Protein AF-A0A1B2Z9I2-F1 (afdb_monomer_lite)

Secondary structure (DSSP, 8-state):
----GGG----------HHHHHHHHHHHHHTT--HHHHHHHHHHHHTTTTTTTTSPPHHHHHHHHHHHHHHHHHHHHHHHHHHHHHHHHHHHHHHHHHHHHHHHHHHHHHHHHHHHHHHHHHHHHHHHHH---------------HHHHHHHHHHHHHHHTTS--

Foldseek 3Di:
DPDPPVPDDDDDDDDDDPVVVVVLCVVCVVVVHDSVVVVVVVCVVCVPCVPVVVPQDPVRVVVVVVVVVVVVVVVVVVVVVVVVVVVVVVVVVVVVVVVVVVVVVVVVVVVVVVVVVVVVVVVVVVDVVVDDDDDPDDDDDDDDDVVVVVVVVVVCCVVPVVPPD

Radius of gyration: 51.07 Å; chains: 1; bounding box: 86×50×127 Å

pLDDT: mean 81.42, std 18.25, range [39.16, 97.31]

Structure (mmCIF, N/CA/C/O backbone):
data_AF-A0A1B2Z9I2-F1
#
_entry.id   AF-A0A1B2Z9I2-F1
#
loop_
_atom_site.group_PDB
_atom_site.id
_atom_site.type_symbol
_atom_site.label_atom_id
_atom_site.label_alt_id
_atom_site.label_comp_id
_atom_site.label_asym_id
_atom_site.label_entity_id
_atom_site.label_seq_id
_atom_site.pdbx_PDB_ins_code
_atom_site.Cartn_x
_atom_site.Cartn_y
_atom_site.Cartn_z
_atom_site.occupancy
_atom_site.B_iso_or_equiv
_atom_site.auth_seq_id
_atom_site.auth_comp_id
_atom_site.auth_asym_id
_atom_site.auth_atom_id
_atom_site.pdbx_PDB_model_num
ATOM 1 N N . MET A 1 1 ? 24.934 34.326 -47.753 1.00 44.22 1 MET A N 1
ATOM 2 C CA . MET A 1 1 ? 24.486 32.975 -48.147 1.00 44.22 1 MET A CA 1
ATOM 3 C C . MET A 1 1 ? 24.452 32.136 -46.887 1.00 44.22 1 MET A C 1
ATOM 5 O O . MET A 1 1 ? 25.489 31.685 -46.422 1.00 44.22 1 MET A O 1
ATOM 9 N N . GLU A 1 2 ? 23.282 32.055 -46.268 1.00 50.44 2 GLU A N 1
ATOM 10 C CA . GLU A 1 2 ? 23.057 31.275 -45.055 1.00 50.44 2 GLU A CA 1
ATOM 11 C C . GLU A 1 2 ? 22.969 29.806 -45.482 1.00 50.44 2 GLU A C 1
ATOM 13 O O . GLU A 1 2 ? 22.048 29.399 -46.190 1.00 50.44 2 GLU A O 1
ATOM 18 N N . ASN A 1 3 ? 24.024 29.037 -45.210 1.00 54.31 3 ASN A N 1
ATOM 19 C CA . ASN A 1 3 ? 24.104 27.653 -45.651 1.00 54.31 3 ASN A CA 1
ATOM 20 C C . ASN A 1 3 ? 23.020 26.837 -44.947 1.00 54.31 3 ASN A C 1
ATOM 22 O O . ASN A 1 3 ? 23.016 26.721 -43.724 1.00 54.31 3 ASN A O 1
ATOM 26 N N . ASN A 1 4 ? 22.148 26.236 -45.752 1.00 57.12 4 ASN A N 1
ATOM 27 C CA . ASN A 1 4 ? 21.074 25.321 -45.383 1.00 57.12 4 ASN A CA 1
ATOM 28 C C . ASN A 1 4 ? 21.643 23.991 -44.824 1.00 57.12 4 ASN A C 1
ATOM 30 O O . ASN A 1 4 ? 21.457 22.919 -45.396 1.00 57.12 4 ASN A O 1
ATOM 34 N N . MET A 1 5 ? 22.436 24.059 -43.745 1.00 59.69 5 MET A N 1
ATOM 35 C CA . MET A 1 5 ? 23.092 22.908 -43.107 1.00 59.69 5 MET A CA 1
ATOM 36 C C . MET A 1 5 ? 22.093 21.973 -42.416 1.00 59.69 5 MET A C 1
ATOM 38 O O . MET A 1 5 ? 22.447 20.846 -42.088 1.00 59.69 5 MET A O 1
ATOM 42 N N . HIS A 1 6 ? 20.853 22.421 -42.218 1.00 62.34 6 HIS A N 1
ATOM 43 C CA . HIS A 1 6 ? 19.829 21.693 -41.472 1.00 62.34 6 HIS A CA 1
ATOM 44 C C . HIS A 1 6 ? 19.289 20.446 -42.198 1.00 62.34 6 HIS A C 1
ATOM 46 O O . HIS A 1 6 ? 18.699 19.588 -41.555 1.00 62.34 6 HIS A O 1
ATOM 52 N N . TYR A 1 7 ? 19.520 20.313 -43.513 1.00 60.72 7 TYR A N 1
ATOM 53 C CA . TYR A 1 7 ? 18.960 19.226 -44.336 1.00 60.72 7 TYR A CA 1
ATOM 54 C C . TYR A 1 7 ? 20.007 18.392 -45.091 1.00 60.72 7 TYR A C 1
ATOM 56 O O . TYR A 1 7 ? 19.668 17.690 -46.044 1.00 60.72 7 TYR A O 1
ATOM 64 N N . ARG A 1 8 ? 21.295 18.460 -44.724 1.00 78.69 8 ARG A N 1
ATOM 65 C CA . ARG A 1 8 ? 22.289 17.549 -45.314 1.00 78.69 8 ARG A CA 1
ATOM 66 C C . ARG A 1 8 ? 22.264 16.208 -44.590 1.00 78.69 8 ARG A C 1
ATOM 68 O O . ARG A 1 8 ? 22.502 16.149 -43.389 1.00 78.69 8 ARG A O 1
ATOM 75 N N . ASN A 1 9 ? 22.051 15.135 -45.346 1.00 80.62 9 ASN A N 1
ATOM 76 C CA . ASN A 1 9 ? 22.208 13.773 -44.845 1.00 80.62 9 ASN A CA 1
ATOM 77 C C . ASN A 1 9 ? 23.673 13.537 -44.449 1.00 80.62 9 ASN A C 1
ATOM 79 O O . ASN A 1 9 ? 24.583 13.818 -45.231 1.00 80.62 9 ASN A O 1
ATOM 83 N N . VAL A 1 10 ? 23.893 13.000 -43.249 1.00 84.62 10 VAL A N 1
ATOM 84 C CA . VAL A 1 10 ? 25.217 12.636 -42.727 1.00 84.62 10 VAL A CA 1
ATOM 85 C C . VAL A 1 10 ? 25.183 11.178 -42.286 1.00 84.62 10 VAL A C 1
ATOM 87 O O . VAL A 1 10 ? 24.250 10.745 -41.614 1.00 84.62 10 VAL A O 1
ATOM 90 N N . THR A 1 11 ? 26.208 10.412 -42.658 1.00 86.44 11 THR A N 1
ATOM 91 C CA . THR A 1 11 ? 26.326 9.005 -42.264 1.00 86.44 11 THR A CA 1
ATOM 92 C C . THR A 1 11 ? 26.892 8.891 -40.854 1.00 86.44 11 THR A C 1
ATOM 94 O O . THR A 1 11 ? 28.052 9.227 -40.617 1.00 86.44 11 THR A O 1
ATOM 97 N N . LEU A 1 12 ? 26.099 8.342 -39.934 1.00 87.12 12 LEU A N 1
ATOM 98 C CA . LEU A 1 12 ? 26.580 7.837 -38.650 1.00 87.12 12 LEU A CA 1
ATOM 99 C C . LEU A 1 12 ? 26.967 6.362 -38.814 1.00 87.12 12 LEU A C 1
ATOM 101 O O . LEU A 1 12 ? 26.181 5.569 -39.327 1.00 87.12 12 LEU A O 1
ATOM 105 N N . SER A 1 13 ? 28.174 5.982 -38.390 1.00 88.00 13 SER A N 1
ATOM 106 C CA . SER A 1 13 ? 28.640 4.592 -38.471 1.00 88.00 13 SER A CA 1
ATOM 107 C C . SER A 1 13 ? 29.204 4.114 -37.139 1.00 88.00 13 SER A C 1
ATOM 109 O O . SER A 1 13 ? 29.873 4.858 -36.425 1.00 88.00 13 SER A O 1
ATOM 111 N N . THR A 1 14 ? 28.930 2.854 -36.813 1.00 88.44 14 THR A N 1
ATOM 112 C CA . THR A 1 14 ? 29.438 2.171 -35.622 1.00 88.44 14 THR A CA 1
ATOM 113 C C . THR A 1 14 ? 30.004 0.814 -36.028 1.00 88.44 14 THR A C 1
ATOM 115 O O . THR A 1 14 ? 29.525 0.171 -36.965 1.00 88.44 14 THR A O 1
ATOM 118 N N . ARG A 1 15 ? 31.073 0.377 -35.353 1.00 93.94 15 ARG A N 1
ATOM 119 C CA . ARG A 1 15 ? 31.654 -0.952 -35.575 1.00 93.94 15 ARG A CA 1
ATOM 120 C C . ARG A 1 15 ? 30.983 -1.949 -34.645 1.00 93.94 15 ARG A C 1
ATOM 122 O O . ARG A 1 15 ? 30.919 -1.724 -33.442 1.00 93.94 15 ARG A O 1
ATOM 129 N N . VAL A 1 16 ? 30.517 -3.049 -35.217 1.00 93.81 16 VAL A N 1
ATOM 130 C CA . VAL A 1 16 ? 29.837 -4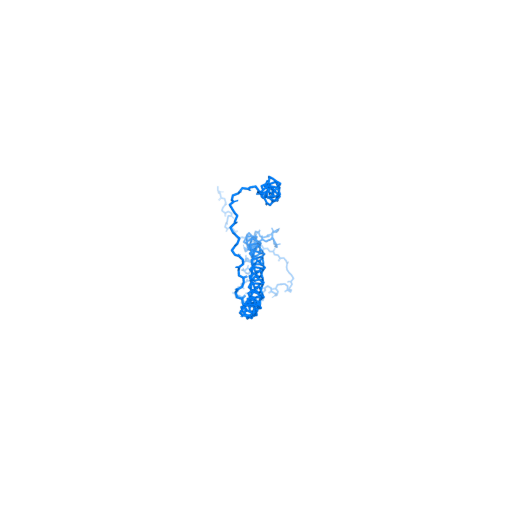.133 -34.505 1.00 93.81 16 VAL A CA 1
ATOM 131 C C . VAL A 1 16 ? 30.434 -5.461 -34.945 1.00 93.81 16 VAL A C 1
ATOM 133 O O . VAL A 1 16 ? 30.957 -5.575 -36.058 1.00 93.81 16 VAL A O 1
ATOM 136 N N . SER A 1 17 ? 30.376 -6.469 -34.082 1.00 96.12 17 SER A N 1
ATOM 137 C CA . SER A 1 17 ? 30.807 -7.817 -34.443 1.00 96.12 17 SER A CA 1
ATOM 138 C C . SER A 1 17 ? 29.857 -8.449 -35.469 1.00 96.12 17 SER A C 1
ATOM 140 O O . SER A 1 17 ? 28.706 -8.029 -35.631 1.00 96.12 17 SER A O 1
ATOM 142 N N . ALA A 1 18 ? 30.319 -9.496 -36.158 1.00 95.50 18 ALA A N 1
ATOM 143 C CA . ALA A 1 18 ? 29.476 -10.254 -37.083 1.00 95.50 18 ALA A CA 1
ATOM 144 C C . ALA A 1 18 ? 28.240 -10.848 -36.379 1.00 95.50 18 ALA A C 1
ATOM 146 O O . ALA A 1 18 ? 27.146 -10.838 -36.944 1.00 95.50 18 ALA A O 1
ATOM 147 N N . THR A 1 19 ? 28.399 -11.290 -35.128 1.00 96.50 19 THR A N 1
ATOM 148 C CA . THR A 1 19 ? 27.314 -11.820 -34.292 1.00 96.50 19 THR A CA 1
ATOM 149 C C . THR A 1 19 ? 26.265 -10.754 -33.990 1.00 96.50 19 THR A C 1
ATOM 151 O O . THR A 1 19 ? 25.086 -10.967 -34.263 1.00 96.50 19 THR A O 1
ATOM 154 N N . GLN A 1 20 ? 26.692 -9.573 -33.531 1.00 95.56 20 GLN A N 1
ATOM 155 C CA . GLN A 1 20 ? 25.790 -8.446 -33.263 1.00 95.56 20 GLN A CA 1
ATOM 156 C C . GLN A 1 20 ? 25.038 -8.022 -34.525 1.00 95.56 20 GLN A C 1
ATOM 158 O O . GLN A 1 20 ? 23.825 -7.836 -34.504 1.00 95.56 20 GLN A O 1
ATOM 163 N N . LYS A 1 21 ? 25.736 -7.936 -35.665 1.00 95.06 21 LYS A N 1
ATOM 164 C CA . LYS A 1 21 ? 25.096 -7.619 -36.946 1.00 95.06 21 LYS A CA 1
ATOM 165 C C . LYS A 1 21 ? 24.016 -8.642 -37.305 1.00 95.06 21 LYS A C 1
ATOM 167 O O . LYS A 1 21 ? 22.941 -8.249 -37.749 1.00 95.06 21 LYS A O 1
ATOM 172 N N . ALA A 1 22 ? 24.277 -9.934 -37.111 1.00 95.94 22 ALA A N 1
ATOM 173 C CA . ALA A 1 22 ? 23.295 -10.981 -37.380 1.00 95.94 22 ALA A CA 1
ATOM 174 C C . ALA A 1 22 ? 22.060 -10.867 -36.470 1.00 95.94 22 ALA A C 1
ATOM 176 O O . ALA A 1 22 ? 20.938 -11.074 -36.932 1.00 95.94 22 ALA A O 1
ATOM 177 N N . GLU A 1 23 ? 22.239 -10.507 -35.199 1.00 96.44 23 GLU A N 1
ATOM 178 C CA . GLU A 1 23 ? 21.133 -10.248 -34.270 1.00 96.44 23 GLU A CA 1
ATOM 179 C C . GLU A 1 23 ? 20.302 -9.036 -34.690 1.00 96.44 23 GLU A C 1
ATOM 181 O O . GLU A 1 23 ? 19.077 -9.134 -34.759 1.00 96.44 23 GLU A O 1
ATOM 186 N N . TYR A 1 24 ? 20.945 -7.923 -35.049 1.00 95.69 24 TYR A N 1
ATOM 187 C CA . TYR A 1 24 ? 20.247 -6.714 -35.494 1.00 95.69 24 TYR A CA 1
ATOM 188 C C . TYR A 1 24 ? 19.450 -6.961 -36.774 1.00 95.69 24 TYR A C 1
ATOM 190 O O . TYR A 1 24 ? 18.305 -6.531 -36.876 1.00 95.69 24 TYR A O 1
ATOM 198 N N . VAL A 1 25 ? 20.009 -7.720 -37.725 1.00 96.12 25 VAL A N 1
ATOM 199 C CA . VAL A 1 25 ? 19.295 -8.143 -38.941 1.00 96.12 25 VAL A CA 1
ATOM 200 C C . VAL A 1 25 ? 18.072 -8.993 -38.592 1.00 96.12 25 VAL A C 1
ATOM 202 O O . VAL A 1 25 ? 17.004 -8.775 -39.158 1.00 96.12 25 VAL A O 1
ATOM 205 N N . LYS A 1 26 ? 18.189 -9.928 -37.641 1.00 96.69 26 LYS A N 1
ATOM 206 C CA . LYS A 1 26 ? 17.046 -10.733 -37.181 1.00 96.69 26 LYS A CA 1
ATOM 207 C C . LYS A 1 26 ? 15.971 -9.868 -36.520 1.00 96.69 26 LYS A C 1
ATOM 209 O O . LYS A 1 26 ? 14.794 -10.072 -36.794 1.00 96.69 26 LYS A O 1
ATOM 214 N N . LEU A 1 27 ? 16.352 -8.928 -35.655 1.00 95.81 27 LEU A N 1
ATOM 215 C CA . LEU A 1 27 ? 15.416 -8.031 -34.969 1.00 95.81 27 LEU A CA 1
ATOM 216 C C . LEU A 1 27 ? 14.691 -7.110 -35.952 1.00 95.81 27 LEU A C 1
ATOM 218 O O . LEU A 1 27 ? 13.467 -7.036 -35.918 1.00 95.81 27 LEU A O 1
ATOM 222 N N . ALA A 1 28 ? 15.425 -6.476 -36.864 1.00 95.81 28 ALA A N 1
ATOM 223 C CA . ALA A 1 28 ? 14.849 -5.629 -37.902 1.00 95.81 28 ALA A CA 1
ATOM 224 C C . ALA A 1 28 ? 13.929 -6.439 -38.839 1.00 95.81 28 ALA A C 1
ATOM 226 O O . ALA A 1 28 ? 12.798 -6.035 -39.113 1.00 95.81 28 ALA A O 1
ATOM 227 N N . GLY A 1 29 ? 14.356 -7.648 -39.224 1.00 96.19 29 GLY A N 1
ATOM 228 C CA . GLY A 1 29 ? 13.574 -8.565 -40.055 1.00 96.19 29 GLY A CA 1
ATOM 229 C C . GLY A 1 29 ? 12.244 -8.999 -39.428 1.00 96.19 29 GLY A C 1
ATOM 230 O O . GLY A 1 29 ? 11.260 -9.125 -40.151 1.00 96.19 29 GLY A O 1
ATOM 231 N N . LYS A 1 30 ? 12.161 -9.148 -38.095 1.00 96.38 30 LYS A N 1
ATOM 232 C CA . LYS A 1 30 ? 10.887 -9.439 -37.396 1.00 96.38 30 LYS A CA 1
ATOM 233 C C . LYS A 1 30 ? 9.825 -8.363 -37.621 1.00 96.38 30 LYS A C 1
ATOM 235 O O . LYS A 1 30 ? 8.640 -8.677 -37.618 1.00 96.38 30 LYS A O 1
ATOM 240 N N . HIS A 1 31 ? 10.251 -7.115 -37.794 1.00 94.38 31 HIS A N 1
ATOM 241 C CA . HIS A 1 31 ? 9.371 -5.966 -37.997 1.00 94.38 31 HIS A CA 1
ATOM 242 C C . HIS A 1 31 ? 9.327 -5.506 -39.460 1.00 94.38 31 HIS A C 1
ATOM 244 O O . HIS A 1 31 ? 8.723 -4.478 -39.746 1.00 94.38 31 HIS A O 1
ATOM 250 N N . ASN A 1 32 ? 9.934 -6.267 -40.381 1.00 95.88 32 ASN A N 1
ATOM 251 C CA . ASN A 1 32 ? 10.020 -5.947 -41.807 1.00 95.88 32 ASN A CA 1
ATOM 252 C C . ASN A 1 32 ? 10.614 -4.550 -42.091 1.00 95.88 32 ASN A C 1
ATOM 254 O O . ASN A 1 32 ? 10.165 -3.847 -42.993 1.00 95.88 32 ASN A O 1
ATOM 258 N N . ILE A 1 33 ? 11.619 -4.152 -41.307 1.00 95.62 33 ILE A N 1
ATOM 259 C CA . ILE A 1 33 ? 12.352 -2.888 -41.460 1.00 95.62 33 ILE A CA 1
ATOM 260 C C . ILE A 1 33 ? 13.835 -3.151 -41.722 1.00 95.62 33 ILE A C 1
ATOM 262 O O . ILE A 1 33 ? 14.357 -4.233 -41.438 1.00 95.62 33 ILE A O 1
ATOM 266 N N . SER A 1 34 ? 14.539 -2.154 -42.252 1.00 95.69 34 SER A N 1
ATOM 267 C CA . SER A 1 34 ? 15.993 -2.212 -42.397 1.00 95.69 34 SER A CA 1
ATOM 268 C C . SER A 1 34 ? 16.707 -2.063 -41.048 1.00 95.69 34 SER A C 1
ATOM 270 O O . SER A 1 34 ? 16.191 -1.481 -40.093 1.00 95.69 34 SER A O 1
ATOM 272 N N . VAL A 1 35 ? 17.954 -2.541 -40.973 1.00 93.12 35 VAL A N 1
ATOM 273 C CA . VAL A 1 35 ? 18.801 -2.363 -39.779 1.00 93.12 35 VAL A CA 1
ATOM 274 C C . VAL A 1 35 ? 19.039 -0.880 -39.475 1.00 93.12 35 VAL A C 1
ATOM 276 O O . VAL A 1 35 ? 19.105 -0.500 -38.310 1.00 93.12 35 VAL A O 1
ATOM 279 N N . SER A 1 36 ? 19.141 -0.035 -40.505 1.00 91.69 36 SER A N 1
ATOM 280 C CA . SER A 1 36 ? 19.284 1.417 -40.356 1.00 91.69 36 SER A CA 1
ATOM 281 C C . SER A 1 36 ? 18.037 2.076 -39.774 1.00 91.69 36 SER A C 1
ATOM 283 O O . SER A 1 36 ? 18.168 2.915 -38.890 1.00 91.69 36 SER A O 1
ATOM 285 N N . GLU A 1 37 ? 16.839 1.687 -40.218 1.00 92.94 37 GLU A N 1
ATOM 286 C CA . GLU A 1 37 ? 15.578 2.207 -39.663 1.00 92.94 37 GLU A CA 1
ATOM 287 C C . GLU A 1 37 ? 15.377 1.746 -38.221 1.00 92.94 37 GLU A C 1
ATOM 289 O O . GLU A 1 37 ? 15.003 2.538 -37.355 1.00 92.94 37 GLU A O 1
ATOM 294 N N . TRP A 1 38 ? 15.695 0.481 -37.941 1.00 95.06 38 TRP A N 1
ATOM 295 C CA . TRP A 1 38 ? 15.678 -0.060 -36.587 1.00 95.06 38 TRP A CA 1
ATOM 296 C C . TRP A 1 38 ? 16.629 0.712 -35.659 1.00 95.06 38 TRP A C 1
ATOM 298 O O . TRP A 1 38 ? 16.217 1.171 -34.594 1.00 95.06 38 TRP A O 1
ATOM 308 N N . ALA A 1 39 ? 17.879 0.925 -36.083 1.00 93.62 39 ALA A N 1
ATOM 309 C CA . ALA A 1 39 ? 18.867 1.667 -35.304 1.00 93.62 39 ALA A CA 1
ATOM 310 C C . ALA A 1 39 ? 18.470 3.138 -35.105 1.00 93.62 39 ALA A C 1
ATOM 312 O O . ALA A 1 39 ? 18.603 3.662 -34.001 1.00 93.62 39 ALA A O 1
ATOM 313 N N . LEU A 1 40 ? 17.946 3.796 -36.144 1.00 91.94 40 LEU A N 1
ATOM 314 C CA . LEU A 1 40 ? 17.468 5.175 -36.052 1.00 91.94 40 LEU A CA 1
ATOM 315 C C . LEU A 1 40 ? 16.312 5.300 -35.057 1.00 91.94 40 LEU A C 1
ATOM 317 O O . LEU A 1 40 ? 16.296 6.233 -34.263 1.00 91.94 40 LEU A O 1
ATOM 321 N N . THR A 1 41 ? 15.385 4.339 -35.058 1.00 92.62 41 THR A N 1
ATOM 322 C CA . THR A 1 41 ? 14.262 4.310 -34.113 1.00 92.62 41 THR A CA 1
ATOM 323 C C . THR A 1 41 ? 14.768 4.265 -32.675 1.00 92.62 41 THR A C 1
ATOM 325 O O . THR A 1 41 ? 14.315 5.053 -31.850 1.00 92.62 41 THR A O 1
ATOM 328 N N . LEU A 1 42 ? 15.743 3.401 -32.376 1.00 91.88 42 LEU A N 1
ATOM 329 C CA . LEU A 1 42 ? 16.341 3.320 -31.041 1.00 91.88 42 LEU A CA 1
ATOM 330 C C . LEU A 1 42 ? 17.030 4.625 -30.635 1.00 91.88 42 LEU A C 1
ATOM 332 O O . LEU A 1 42 ? 16.814 5.107 -29.526 1.00 91.88 42 LEU A O 1
ATOM 336 N N . ILE A 1 43 ? 17.832 5.206 -31.531 1.00 90.88 43 ILE A N 1
ATOM 337 C CA . ILE A 1 43 ? 18.526 6.472 -31.268 1.00 90.88 43 ILE A CA 1
ATOM 338 C C . ILE A 1 43 ? 17.509 7.585 -31.008 1.00 90.88 43 ILE A C 1
ATOM 340 O O . ILE A 1 43 ? 17.654 8.316 -30.039 1.00 90.88 43 ILE A O 1
ATOM 344 N N . GLU A 1 44 ? 16.464 7.694 -31.825 1.00 90.06 44 GLU A N 1
ATOM 345 C CA . GLU A 1 44 ? 15.471 8.762 -31.702 1.00 90.06 44 GLU A CA 1
ATOM 346 C C . GLU A 1 44 ? 14.641 8.647 -30.416 1.00 90.06 44 GLU A C 1
ATOM 348 O O . GLU A 1 44 ? 14.361 9.664 -29.781 1.00 90.06 44 GLU A O 1
ATOM 353 N N . HIS A 1 45 ? 14.300 7.424 -29.995 1.00 88.81 45 HIS A N 1
ATOM 354 C CA . HIS A 1 45 ? 13.560 7.191 -28.750 1.00 88.81 45 HIS A CA 1
ATOM 355 C C . HIS A 1 45 ? 14.412 7.443 -27.504 1.00 88.81 45 HIS A C 1
ATOM 357 O O . HIS A 1 45 ? 13.886 7.944 -26.516 1.00 88.81 45 HIS A O 1
ATOM 363 N N . HIS A 1 46 ? 15.712 7.139 -27.557 1.00 87.81 46 HIS A N 1
ATOM 364 C CA . HIS A 1 46 ? 16.602 7.183 -26.393 1.00 87.81 46 HIS A CA 1
ATOM 365 C C . HIS A 1 46 ? 17.635 8.320 -26.427 1.00 87.81 46 HIS A C 1
ATOM 367 O O . HIS A 1 46 ? 18.550 8.352 -25.603 1.00 87.81 46 HIS A O 1
ATOM 373 N N . LYS A 1 47 ? 17.517 9.282 -27.353 1.00 87.25 47 LYS A N 1
ATOM 374 C CA . LYS A 1 47 ? 18.509 10.362 -27.545 1.00 87.25 47 LYS A CA 1
ATOM 375 C C . LYS A 1 47 ? 18.761 11.221 -26.307 1.00 87.25 47 LYS A C 1
ATOM 377 O O . LYS A 1 47 ? 19.855 11.754 -26.158 1.00 87.25 47 LYS A O 1
ATOM 382 N N . ASN A 1 48 ? 17.763 11.350 -25.436 1.00 85.75 48 ASN A N 1
ATOM 383 C CA . ASN A 1 48 ? 17.842 12.158 -24.218 1.00 85.75 48 ASN A CA 1
ATOM 384 C C . ASN A 1 48 ? 18.072 11.315 -22.958 1.00 85.75 48 ASN A C 1
ATOM 386 O O . ASN A 1 48 ? 18.250 11.873 -21.880 1.00 85.75 48 ASN A O 1
ATOM 390 N N . ASP A 1 49 ? 18.072 9.989 -23.087 1.00 81.62 49 ASP A N 1
ATOM 391 C CA . ASP A 1 49 ? 18.101 9.091 -21.934 1.00 81.62 49 ASP A CA 1
ATOM 392 C C . ASP A 1 49 ? 19.538 8.863 -21.445 1.00 81.62 49 ASP A C 1
ATOM 394 O O . ASP A 1 49 ? 19.765 8.407 -20.327 1.00 81.62 49 ASP A O 1
ATOM 398 N N . TYR A 1 50 ? 20.550 9.203 -22.251 1.00 78.94 50 TYR A N 1
ATOM 399 C CA . TYR A 1 50 ? 21.949 9.008 -21.879 1.00 78.94 50 TYR A CA 1
ATOM 400 C C . TYR A 1 50 ? 22.288 9.708 -20.549 1.00 78.94 50 TYR A C 1
ATOM 402 O O . TYR A 1 50 ? 22.135 10.919 -20.411 1.00 78.94 50 TYR A O 1
ATOM 410 N N . GLY A 1 51 ? 22.758 8.935 -19.565 1.00 77.44 51 GLY A N 1
ATOM 411 C CA . GLY A 1 51 ? 23.058 9.414 -18.208 1.00 77.44 51 GLY A CA 1
ATOM 412 C C . GLY A 1 51 ? 21.879 9.394 -17.227 1.00 77.44 51 GLY A C 1
ATOM 413 O O . GLY A 1 51 ? 22.117 9.544 -16.036 1.00 77.44 51 GLY A O 1
ATOM 414 N N . THR A 1 52 ? 20.654 9.157 -17.705 1.00 78.81 52 THR A N 1
ATOM 415 C CA . THR A 1 52 ? 19.433 8.986 -16.887 1.00 78.81 52 THR A CA 1
ATOM 416 C C . THR A 1 52 ? 18.776 7.614 -17.092 1.00 78.81 52 THR A C 1
ATOM 418 O O . THR A 1 52 ? 17.711 7.331 -16.547 1.00 78.81 52 THR A O 1
ATOM 421 N N . ILE A 1 53 ? 19.408 6.723 -17.869 1.00 74.12 53 ILE A N 1
ATOM 422 C CA . ILE A 1 53 ? 18.975 5.329 -18.029 1.00 74.12 53 ILE A CA 1
ATOM 423 C C . ILE A 1 53 ? 18.964 4.657 -16.652 1.00 74.12 53 ILE A C 1
ATOM 425 O O . ILE A 1 53 ? 20.016 4.410 -16.063 1.00 74.12 53 ILE A O 1
ATOM 429 N N . GLY A 1 54 ? 17.764 4.334 -16.170 1.00 70.75 54 GLY A N 1
ATOM 430 C CA . GLY A 1 54 ? 17.534 3.728 -14.858 1.00 70.75 54 GLY A CA 1
ATOM 431 C C . GLY A 1 54 ? 17.033 4.704 -13.793 1.00 70.75 54 GLY A C 1
ATOM 432 O O . GLY A 1 54 ? 16.591 4.246 -12.738 1.00 70.75 54 GLY A O 1
ATOM 433 N N . ASP A 1 55 ? 17.034 6.011 -14.067 1.00 80.12 55 ASP A N 1
ATOM 434 C CA . ASP A 1 55 ? 16.384 6.977 -13.190 1.00 80.12 55 ASP A CA 1
ATOM 435 C C . ASP A 1 55 ? 14.863 6.820 -13.285 1.00 80.12 55 ASP A C 1
ATOM 437 O O . ASP A 1 55 ? 14.314 6.663 -14.383 1.00 80.12 55 ASP A O 1
ATOM 441 N N . PRO A 1 56 ? 14.150 6.875 -12.148 1.00 75.62 56 PRO A N 1
ATOM 442 C CA . PRO A 1 56 ? 12.706 6.770 -12.155 1.00 75.62 56 PRO A CA 1
ATOM 443 C C . PRO A 1 56 ? 12.123 7.951 -12.927 1.00 75.62 56 PRO A C 1
ATOM 445 O O . PRO A 1 56 ? 12.384 9.123 -12.634 1.00 75.62 56 PRO A O 1
ATOM 448 N N . THR A 1 57 ? 11.289 7.638 -13.910 1.00 81.19 57 THR A N 1
ATOM 449 C CA . THR A 1 57 ? 10.599 8.650 -14.700 1.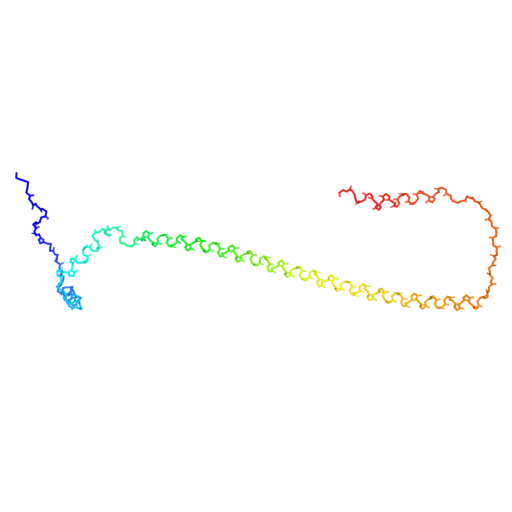00 81.19 57 THR A CA 1
ATOM 450 C C . THR A 1 57 ? 9.745 9.536 -13.783 1.00 81.19 57 THR A C 1
AT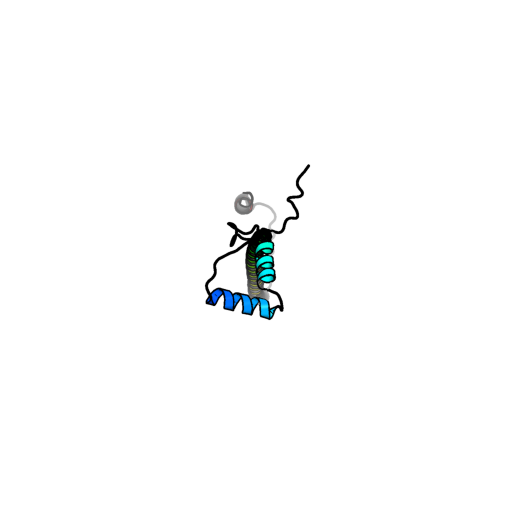OM 452 O O . THR A 1 57 ? 9.240 9.080 -12.750 1.00 81.19 57 THR A O 1
ATOM 455 N N . PRO A 1 58 ? 9.472 10.801 -14.150 1.00 81.62 58 PRO A N 1
ATOM 456 C CA . PRO A 1 58 ? 8.619 11.676 -13.341 1.00 81.62 58 PRO A CA 1
ATOM 457 C C . PRO A 1 58 ? 7.242 11.072 -13.014 1.00 81.62 58 PRO A C 1
ATOM 459 O O . PRO A 1 58 ? 6.663 11.356 -11.964 1.00 81.62 58 PRO A O 1
ATOM 462 N N . LYS A 1 59 ? 6.720 10.212 -13.902 1.00 85.38 59 LYS A N 1
ATOM 463 C CA . LYS A 1 59 ? 5.477 9.461 -13.685 1.00 85.38 59 LYS A CA 1
ATOM 464 C C . LYS A 1 59 ? 5.634 8.404 -12.593 1.00 85.38 59 LYS A C 1
ATOM 466 O O . LYS A 1 59 ? 4.780 8.345 -11.715 1.00 85.38 59 LYS A O 1
ATOM 471 N N . GLU A 1 60 ? 6.710 7.622 -12.616 1.00 83.50 60 GLU A N 1
ATOM 472 C CA . GLU A 1 60 ? 7.002 6.604 -11.596 1.00 83.50 60 GLU A CA 1
ATOM 473 C C . GLU A 1 60 ? 7.227 7.235 -10.222 1.00 83.50 60 GLU A C 1
ATOM 475 O O . GLU A 1 60 ? 6.655 6.775 -9.236 1.00 83.50 60 GLU A O 1
ATOM 480 N N . VAL A 1 61 ? 7.958 8.353 -10.155 1.00 87.94 61 VAL A N 1
ATOM 481 C CA . VAL A 1 61 ? 8.141 9.106 -8.902 1.00 87.94 61 VAL A CA 1
ATOM 482 C C . VAL A 1 61 ? 6.799 9.592 -8.352 1.00 87.94 61 VAL A C 1
ATOM 484 O O . VAL A 1 61 ? 6.543 9.493 -7.150 1.00 87.94 61 VAL A O 1
ATOM 487 N N . LYS A 1 62 ? 5.919 10.114 -9.216 1.00 91.12 62 LYS A N 1
ATOM 488 C CA . LYS A 1 62 ? 4.583 10.565 -8.806 1.00 91.12 62 LYS A CA 1
ATOM 489 C C . LYS A 1 62 ? 3.734 9.401 -8.288 1.00 91.12 62 LYS A C 1
ATOM 491 O O . LYS A 1 62 ? 3.128 9.541 -7.228 1.00 91.12 62 LYS A O 1
ATOM 496 N N . LEU A 1 63 ? 3.737 8.269 -8.992 1.00 92.56 63 LEU A N 1
ATOM 497 C CA . LEU A 1 63 ? 3.014 7.062 -8.585 1.00 92.56 63 LEU A CA 1
ATOM 498 C C . LEU A 1 63 ? 3.518 6.525 -7.240 1.00 92.56 63 LEU A C 1
ATOM 500 O O . LEU A 1 63 ? 2.715 6.197 -6.372 1.00 92.56 63 LEU A O 1
ATOM 504 N N . SER A 1 64 ? 4.838 6.486 -7.042 1.00 89.12 64 SER A N 1
ATOM 505 C CA . SER A 1 64 ? 5.450 6.041 -5.786 1.00 89.12 64 SER A CA 1
ATOM 506 C C . SER A 1 64 ? 5.009 6.911 -4.610 1.00 89.12 64 SER A C 1
ATOM 508 O O . SER A 1 64 ? 4.626 6.391 -3.567 1.00 89.12 64 SER A O 1
ATOM 510 N N . ARG A 1 65 ? 4.988 8.240 -4.785 1.00 92.94 65 ARG A N 1
ATOM 511 C CA . ARG A 1 65 ? 4.510 9.162 -3.741 1.00 92.94 65 ARG A CA 1
ATOM 512 C C . ARG A 1 65 ? 3.033 8.952 -3.421 1.00 92.94 65 ARG A C 1
ATOM 514 O O . ARG A 1 65 ? 2.644 9.026 -2.259 1.00 92.94 65 ARG A O 1
ATOM 521 N N . GLU A 1 66 ? 2.206 8.717 -4.436 1.00 94.81 66 GLU A N 1
ATOM 522 C CA . GLU A 1 66 ? 0.780 8.454 -4.244 1.00 94.81 66 GLU A CA 1
ATOM 523 C C . GLU A 1 66 ? 0.543 7.134 -3.497 1.00 94.81 66 GLU A C 1
ATOM 525 O O . GLU A 1 66 ? -0.252 7.100 -2.555 1.00 94.81 66 GLU A O 1
ATOM 530 N N . LEU A 1 67 ? 1.294 6.083 -3.840 1.00 94.94 67 LEU A N 1
ATOM 531 C CA . LEU A 1 67 ? 1.284 4.814 -3.111 1.00 94.94 67 LEU A CA 1
ATOM 532 C C . LEU A 1 67 ? 1.687 4.992 -1.646 1.00 94.94 67 LEU A C 1
ATOM 534 O O . LEU A 1 67 ? 1.000 4.483 -0.761 1.00 94.94 67 LEU A O 1
ATOM 538 N N . ASP A 1 68 ? 2.744 5.754 -1.368 1.00 95.00 68 ASP A N 1
ATOM 539 C CA . ASP A 1 68 ? 3.187 6.017 0.004 1.00 95.00 68 ASP A CA 1
ATOM 540 C C . ASP A 1 68 ? 2.122 6.750 0.826 1.00 95.00 68 ASP A C 1
ATOM 542 O O . ASP A 1 68 ? 1.882 6.419 1.991 1.00 95.00 68 ASP A O 1
ATOM 546 N N . LEU A 1 69 ? 1.452 7.738 0.226 1.00 96.25 69 LEU A N 1
ATOM 547 C CA . LEU A 1 69 ? 0.360 8.465 0.875 1.00 96.25 69 LEU A CA 1
ATOM 548 C C . LEU A 1 69 ? -0.830 7.546 1.162 1.00 96.25 69 LEU A C 1
ATOM 550 O O . LEU A 1 69 ? -1.344 7.542 2.283 1.00 96.25 69 LEU A O 1
ATOM 554 N N . LYS A 1 70 ? -1.232 6.728 0.185 1.00 96.06 70 LYS A N 1
ATOM 555 C CA . LYS A 1 70 ? -2.337 5.774 0.342 1.00 96.06 70 LYS A CA 1
ATOM 556 C C . LYS A 1 70 ? -2.029 4.692 1.373 1.00 96.06 70 LYS A C 1
ATOM 558 O O . LYS A 1 70 ? -2.901 4.337 2.163 1.00 96.06 70 LYS A O 1
ATOM 563 N N . ASN A 1 71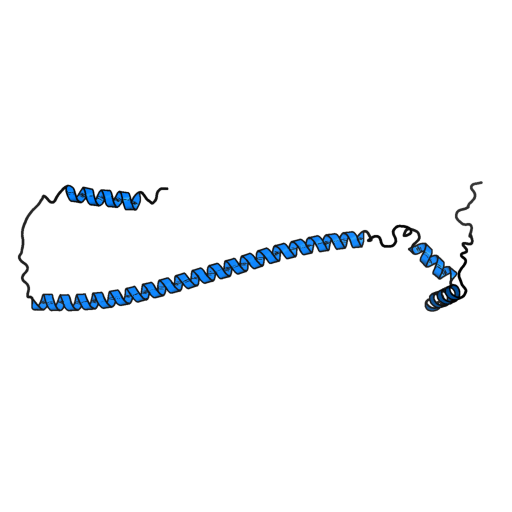 ? -0.789 4.217 1.441 1.00 96.56 71 ASN A N 1
ATOM 564 C CA . ASN A 1 71 ? -0.362 3.256 2.457 1.00 96.56 71 ASN A CA 1
ATOM 565 C C . ASN A 1 71 ? -0.422 3.845 3.872 1.00 96.56 71 ASN A C 1
ATOM 567 O O . ASN A 1 71 ? -0.922 3.186 4.786 1.00 96.56 71 ASN A O 1
ATOM 571 N N . LYS A 1 72 ? 0.008 5.100 4.054 1.00 96.19 72 LYS A N 1
ATOM 572 C CA . LYS A 1 72 ? -0.118 5.807 5.342 1.00 96.19 72 LYS A CA 1
ATOM 573 C C . LYS A 1 72 ? -1.579 5.987 5.758 1.00 96.19 72 LYS A C 1
ATOM 575 O O . LYS A 1 72 ? -1.917 5.773 6.921 1.00 96.19 72 LYS A O 1
ATOM 580 N N . GLU A 1 73 ? -2.446 6.354 4.815 1.00 96.56 73 GLU A N 1
ATOM 581 C CA . GLU A 1 73 ? -3.887 6.488 5.050 1.00 96.56 73 GLU A CA 1
ATOM 582 C C . GLU A 1 73 ? -4.509 5.150 5.479 1.00 96.56 73 GLU A C 1
ATOM 584 O O . GLU A 1 73 ? -5.178 5.081 6.511 1.00 96.56 73 GLU A O 1
ATOM 589 N N . ASN A 1 74 ? -4.197 4.065 4.766 1.00 95.38 74 ASN A N 1
ATOM 590 C CA . ASN A 1 74 ? -4.648 2.716 5.112 1.00 95.38 74 ASN A CA 1
ATOM 591 C C . ASN A 1 74 ? -4.174 2.272 6.500 1.00 95.38 74 ASN A C 1
ATOM 593 O O . ASN A 1 74 ? -4.952 1.701 7.264 1.00 95.38 74 ASN A O 1
ATOM 597 N N . GLN A 1 75 ? -2.919 2.550 6.859 1.00 94.75 75 GLN A N 1
ATOM 598 C CA . GLN A 1 75 ? -2.393 2.215 8.181 1.00 94.75 75 GLN A CA 1
ATOM 599 C C . GLN A 1 75 ? -3.148 2.958 9.291 1.00 94.75 75 GLN A C 1
ATOM 601 O O . GLN A 1 75 ? -3.502 2.356 10.307 1.00 94.75 75 GLN A O 1
ATOM 606 N N . LYS A 1 76 ? -3.442 4.248 9.085 1.00 95.75 76 LYS A N 1
ATOM 607 C CA . LYS A 1 76 ? -4.222 5.053 10.031 1.00 95.75 76 LYS A CA 1
ATOM 608 C C . LYS A 1 76 ? -5.646 4.517 10.185 1.00 95.75 76 LYS A C 1
ATOM 610 O O . LYS A 1 76 ? -6.111 4.363 11.311 1.00 95.75 76 LYS A O 1
ATOM 615 N N . LEU A 1 77 ? -6.319 4.209 9.076 1.00 95.38 77 LEU A N 1
ATOM 616 C CA . LEU A 1 77 ? -7.678 3.661 9.091 1.00 95.38 77 LEU A CA 1
ATOM 617 C C . LEU A 1 77 ? -7.733 2.297 9.783 1.00 95.38 77 LEU A C 1
ATOM 619 O O . LEU A 1 77 ? -8.648 2.045 10.563 1.00 95.38 77 LEU A O 1
ATOM 623 N N . LYS A 1 78 ? -6.732 1.440 9.561 1.00 94.50 78 LYS A N 1
ATOM 624 C CA . LYS A 1 78 ? -6.626 0.149 10.245 1.00 94.50 78 LYS A CA 1
ATOM 625 C C . LYS A 1 78 ? -6.492 0.323 11.757 1.00 94.50 78 LYS A C 1
ATOM 627 O O . LYS A 1 78 ? -7.250 -0.292 12.494 1.00 94.50 78 LYS A O 1
ATOM 632 N N . ALA A 1 79 ? -5.603 1.210 12.208 1.00 92.88 79 ALA A N 1
ATOM 633 C CA . ALA A 1 79 ? -5.445 1.500 13.632 1.00 92.88 79 ALA A CA 1
ATOM 634 C C . ALA A 1 79 ? -6.743 2.046 14.255 1.00 92.88 79 ALA A C 1
ATOM 636 O O . ALA A 1 79 ? -7.149 1.597 15.321 1.00 92.88 79 ALA A O 1
ATOM 637 N N . GLN A 1 80 ? -7.430 2.967 13.569 1.00 93.69 80 GLN A N 1
ATOM 638 C CA . GLN A 1 80 ? -8.714 3.507 14.032 1.00 93.69 80 GLN A CA 1
ATOM 639 C C . GLN A 1 80 ? -9.799 2.435 14.135 1.00 93.69 80 GLN A C 1
ATOM 641 O O . GLN A 1 80 ? -10.548 2.415 15.112 1.00 93.69 80 GLN A O 1
ATOM 646 N N . ARG A 1 81 ? -9.883 1.543 13.144 1.00 93.06 81 ARG A N 1
ATOM 647 C CA . ARG A 1 81 ? -10.816 0.416 13.161 1.00 93.06 81 ARG A CA 1
ATOM 648 C C . ARG A 1 81 ? -10.515 -0.515 14.331 1.00 93.06 81 ARG A C 1
ATOM 650 O O . ARG A 1 81 ? -11.418 -0.782 15.109 1.00 93.06 81 ARG A O 1
ATOM 657 N N . ASP A 1 82 ? -9.261 -0.930 14.494 1.00 91.06 82 ASP A N 1
ATOM 658 C CA . ASP A 1 82 ? -8.861 -1.844 15.566 1.00 91.06 82 ASP A CA 1
ATOM 659 C C . ASP A 1 82 ? -9.169 -1.227 16.952 1.00 91.06 82 ASP A C 1
ATOM 661 O O . ASP A 1 82 ? -9.761 -1.883 17.806 1.00 91.06 82 ASP A O 1
ATOM 665 N N . THR A 1 83 ? -8.909 0.076 17.148 1.00 91.44 83 THR A N 1
ATOM 666 C CA . THR A 1 83 ? -9.320 0.804 18.369 1.00 91.44 83 THR A CA 1
ATOM 667 C C . THR A 1 83 ? -10.842 0.843 18.557 1.00 91.44 83 THR A C 1
ATOM 669 O O . THR A 1 83 ? -11.336 0.737 19.680 1.00 91.44 83 THR A O 1
ATOM 672 N N . THR A 1 84 ? -11.602 1.010 17.474 1.00 92.56 84 THR A N 1
ATOM 673 C CA . THR A 1 84 ? -13.072 1.063 17.522 1.00 92.56 84 THR A CA 1
ATOM 674 C C . THR A 1 84 ? -13.665 -0.298 17.883 1.00 92.56 84 THR A C 1
ATOM 676 O O . THR A 1 84 ? -14.575 -0.364 18.709 1.00 92.56 84 THR A O 1
ATOM 679 N N . ASP A 1 85 ? -13.125 -1.378 17.320 1.00 91.88 85 ASP A N 1
ATOM 680 C CA . ASP A 1 85 ? -13.549 -2.751 17.600 1.00 91.88 85 ASP A CA 1
ATOM 681 C C . ASP A 1 85 ? -13.250 -3.132 19.058 1.00 91.88 85 ASP A C 1
ATOM 683 O O . ASP A 1 85 ? -14.119 -3.661 19.758 1.00 91.88 85 ASP A O 1
ATOM 687 N N . GLU A 1 86 ? -12.059 -2.788 19.561 1.00 92.12 86 GLU A N 1
ATOM 688 C CA . GLU A 1 86 ? -11.706 -2.965 20.975 1.00 92.12 86 GLU A CA 1
ATOM 689 C C . GLU A 1 86 ? -12.630 -2.167 21.900 1.00 92.12 86 GLU A C 1
ATOM 691 O O . GLU A 1 86 ? -13.123 -2.692 22.906 1.00 92.12 86 GLU A O 1
ATOM 696 N N . TYR A 1 87 ? -12.920 -0.910 21.550 1.00 91.94 87 TYR A N 1
ATOM 697 C CA . TYR A 1 87 ? -13.849 -0.081 22.308 1.00 91.94 87 TYR A CA 1
ATOM 698 C C . TYR A 1 87 ? -15.249 -0.707 22.343 1.00 91.94 87 TYR A C 1
ATOM 700 O O . TYR A 1 87 ? -15.812 -0.878 23.428 1.00 91.94 87 TYR A O 1
ATOM 708 N N . ALA A 1 88 ? -15.784 -1.130 21.196 1.00 93.50 88 ALA A N 1
ATOM 709 C CA . ALA A 1 88 ? -17.087 -1.783 21.100 1.00 93.50 88 ALA A CA 1
ATOM 710 C C . ALA A 1 88 ? -17.150 -3.075 21.931 1.00 93.50 88 ALA A C 1
ATOM 712 O O . ALA A 1 88 ? -18.090 -3.262 22.710 1.00 93.50 88 ALA A O 1
ATOM 713 N N . ALA A 1 89 ? -16.123 -3.926 21.846 1.00 94.25 89 ALA A N 1
ATOM 714 C CA . ALA A 1 89 ? -16.022 -5.147 22.642 1.00 94.25 89 ALA A CA 1
ATOM 715 C C . ALA A 1 89 ? -15.976 -4.844 24.150 1.00 94.25 89 ALA A C 1
ATOM 717 O O . ALA A 1 89 ? -16.651 -5.500 24.950 1.00 94.25 89 ALA A O 1
ATOM 718 N N . SER A 1 90 ? -15.229 -3.811 24.555 1.00 94.38 90 SER A N 1
ATOM 719 C CA . SER A 1 90 ? -15.152 -3.387 25.956 1.00 94.38 90 SER A CA 1
ATOM 720 C C . SER A 1 90 ? -16.503 -2.889 26.485 1.00 94.38 90 SER A C 1
ATOM 722 O O . SER A 1 90 ? -16.896 -3.228 27.606 1.00 94.38 90 SER A O 1
ATOM 724 N N . MET A 1 91 ? -17.254 -2.150 25.662 1.00 94.25 91 MET A N 1
ATOM 725 C CA . MET A 1 91 ? -18.577 -1.635 26.005 1.00 94.25 91 MET A CA 1
ATOM 726 C C . MET A 1 91 ? -19.611 -2.755 26.108 1.00 94.25 91 MET A C 1
ATOM 728 O O . MET A 1 91 ? -20.370 -2.792 27.078 1.00 94.25 91 MET A O 1
ATOM 732 N N . GLN A 1 92 ? -19.594 -3.719 25.183 1.00 95.06 92 GLN A N 1
ATOM 733 C CA . GLN A 1 92 ? -20.438 -4.913 25.269 1.00 95.06 92 GLN A CA 1
ATOM 734 C C . GLN A 1 92 ? -20.132 -5.731 26.526 1.00 95.06 92 GLN A C 1
ATOM 736 O O . GLN A 1 92 ? -21.049 -6.118 27.248 1.00 95.06 92 GLN A O 1
ATOM 741 N N . LYS A 1 93 ? -18.850 -5.934 26.856 1.00 96.06 93 LYS A N 1
ATOM 742 C CA . LYS A 1 93 ? -18.449 -6.647 28.076 1.00 96.06 93 LYS A CA 1
ATOM 743 C C . LYS A 1 93 ? -18.964 -5.955 29.341 1.00 96.06 93 LYS A C 1
ATOM 745 O O . LYS A 1 93 ? -19.484 -6.625 30.231 1.00 96.06 93 LYS A O 1
ATOM 750 N N . ARG A 1 94 ? -18.847 -4.623 29.420 1.00 94.75 94 ARG A N 1
ATOM 751 C CA . ARG A 1 94 ? -19.382 -3.829 30.543 1.00 94.75 94 ARG A CA 1
ATOM 752 C C . ARG A 1 94 ? -20.902 -3.933 30.636 1.00 94.75 94 ARG A C 1
ATOM 754 O O . ARG A 1 94 ? -21.421 -4.127 31.730 1.00 94.75 94 ARG A O 1
ATOM 761 N N . SER A 1 95 ? -21.595 -3.848 29.503 1.00 94.88 95 SER A N 1
ATOM 762 C CA . SER A 1 95 ? -23.053 -3.976 29.443 1.00 94.88 95 SER A CA 1
ATOM 763 C C . SER A 1 95 ? -23.520 -5.352 29.922 1.00 94.88 95 SER A C 1
ATOM 765 O O . SER A 1 95 ? -24.356 -5.434 30.819 1.00 94.88 95 SER A O 1
ATOM 767 N N . ASN A 1 96 ? -22.911 -6.427 29.418 1.00 96.31 96 ASN A N 1
ATOM 768 C CA . ASN A 1 96 ? -23.237 -7.793 29.828 1.00 96.31 96 ASN A CA 1
ATOM 769 C C . ASN A 1 96 ? -22.987 -8.017 31.322 1.00 96.31 96 ASN A C 1
ATOM 771 O O . ASN A 1 96 ? -23.807 -8.640 31.993 1.00 96.31 96 ASN A O 1
ATOM 775 N N . LYS A 1 97 ? -21.891 -7.466 31.864 1.00 97.00 97 LYS A N 1
ATOM 776 C CA . LYS A 1 97 ? -21.623 -7.524 33.304 1.00 97.00 97 LYS A CA 1
ATOM 777 C C . LYS A 1 97 ? -22.715 -6.812 34.107 1.00 97.00 97 LYS A C 1
ATOM 779 O O . LYS A 1 97 ? -23.220 -7.383 35.062 1.00 97.00 97 LYS A O 1
ATOM 784 N N . ALA A 1 98 ? -23.117 -5.608 33.701 1.00 95.06 98 ALA A N 1
ATOM 785 C CA . ALA A 1 98 ? -24.164 -4.858 34.395 1.00 95.06 98 ALA A CA 1
ATOM 786 C C . ALA A 1 98 ? -25.522 -5.585 34.381 1.00 95.06 98 ALA A C 1
ATOM 788 O O . ALA A 1 98 ? -26.256 -5.537 35.365 1.00 95.06 98 ALA A O 1
ATOM 789 N N . ILE A 1 99 ? -25.851 -6.280 33.285 1.00 95.94 99 ILE A N 1
ATOM 790 C CA . ILE A 1 99 ? -27.050 -7.128 33.208 1.00 95.94 99 ILE A CA 1
ATOM 791 C C . ILE A 1 99 ? -26.955 -8.271 34.221 1.00 95.94 99 ILE A C 1
ATOM 793 O O . ILE A 1 99 ? -27.904 -8.498 34.967 1.00 95.94 99 ILE A O 1
ATOM 797 N N . HIS A 1 100 ? -25.807 -8.947 34.284 1.00 96.62 100 HIS A N 1
ATOM 798 C CA . HIS A 1 100 ? -25.598 -10.050 35.215 1.00 96.62 100 HIS A CA 1
ATOM 799 C C . HIS A 1 100 ? -25.679 -9.600 36.680 1.00 96.62 100 HIS A C 1
ATOM 801 O O . HIS A 1 100 ? -26.456 -10.168 37.442 1.00 96.62 100 HIS A O 1
ATOM 807 N N . ASP A 1 101 ? -24.967 -8.526 37.043 1.00 96.38 101 ASP A N 1
ATOM 808 C CA . ASP A 1 101 ? -24.977 -7.960 38.399 1.00 96.38 101 ASP A CA 1
ATOM 809 C C . ASP A 1 101 ? -26.413 -7.560 38.823 1.00 96.38 101 ASP A C 1
ATOM 811 O O . ASP A 1 101 ? -26.826 -7.749 39.973 1.00 96.38 101 ASP A O 1
ATOM 815 N N . ARG A 1 102 ? -27.210 -7.024 37.884 1.00 96.38 102 ARG A N 1
ATOM 816 C CA . ARG A 1 102 ? -28.625 -6.683 38.107 1.00 96.38 102 ARG A CA 1
ATOM 817 C C . ARG A 1 102 ? -29.471 -7.929 38.349 1.00 96.38 102 ARG A C 1
ATOM 819 O O . ARG A 1 102 ? -30.317 -7.924 39.242 1.00 96.38 102 ARG A O 1
ATOM 826 N N . ASP A 1 103 ? -29.298 -8.962 37.534 1.00 97.25 103 ASP A N 1
ATOM 827 C CA . ASP A 1 103 ? -30.078 -10.194 37.644 1.00 97.25 103 ASP A CA 1
ATOM 828 C C . ASP A 1 103 ? -29.773 -10.926 38.959 1.00 97.25 103 ASP A C 1
ATOM 830 O O . ASP A 1 103 ? -30.702 -11.381 39.629 1.00 97.25 103 ASP A O 1
ATOM 834 N N . GLU A 1 104 ? -28.508 -10.934 39.384 1.00 97.06 104 GLU A N 1
ATOM 835 C CA . GLU A 1 104 ? -28.074 -11.450 40.685 1.00 97.06 104 GLU A CA 1
ATOM 836 C C . GLU A 1 104 ? -28.687 -10.651 41.847 1.00 97.06 104 GLU A C 1
ATOM 838 O O . GLU A 1 104 ? -29.302 -11.224 42.749 1.00 97.06 104 GLU A O 1
ATOM 843 N N . SER A 1 105 ? -28.631 -9.317 41.784 1.00 95.69 105 SER A N 1
ATOM 844 C CA . SER A 1 105 ? -29.243 -8.444 42.799 1.00 95.69 105 SER A CA 1
ATOM 845 C C . SER A 1 105 ? -30.763 -8.636 42.890 1.00 95.69 105 SER A C 1
ATOM 847 O O . SER A 1 105 ? -31.333 -8.682 43.981 1.00 95.69 105 SER A O 1
ATOM 849 N N . ASN A 1 106 ? -31.436 -8.790 41.747 1.00 97.31 106 ASN A N 1
ATOM 850 C CA . ASN A 1 106 ? -32.874 -9.052 41.685 1.00 97.31 106 ASN A CA 1
ATOM 851 C C . ASN A 1 106 ? -33.239 -10.418 42.268 1.00 97.31 106 ASN A C 1
ATOM 853 O O . ASN A 1 106 ? -34.302 -10.562 42.877 1.00 97.31 106 ASN A O 1
ATOM 857 N N . TYR A 1 107 ? -32.393 -11.425 42.058 1.00 97.19 107 TYR A N 1
ATOM 858 C CA . TYR A 1 107 ? -32.579 -12.743 42.646 1.00 97.19 107 TYR A CA 1
ATOM 859 C C . TYR A 1 107 ? -32.466 -12.680 44.176 1.00 97.19 107 TYR A C 1
ATOM 861 O O . TYR A 1 107 ? -33.406 -13.074 44.868 1.00 97.19 107 TYR A O 1
ATOM 869 N N . ALA A 1 108 ? -31.395 -12.074 44.697 1.00 96.25 108 ALA A N 1
ATOM 870 C CA . ALA A 1 108 ? -31.193 -11.898 46.136 1.00 96.25 108 ALA A CA 1
ATOM 871 C C . ALA A 1 108 ? -32.340 -11.110 46.797 1.00 96.25 108 ALA A C 1
ATOM 873 O O . ALA A 1 108 ? -32.831 -11.476 47.866 1.00 96.25 108 ALA A O 1
ATOM 874 N N . LEU A 1 109 ? -32.836 -10.059 46.131 1.00 96.69 109 LEU A N 1
ATOM 875 C CA . LEU A 1 109 ? -33.985 -9.291 46.612 1.00 96.69 109 LEU A CA 1
ATOM 876 C C . LEU A 1 109 ? -35.252 -10.151 46.710 1.00 96.69 109 LEU A C 1
ATOM 878 O O . LEU A 1 109 ? -35.987 -10.057 47.693 1.00 96.69 109 LEU A O 1
ATOM 882 N N . LYS A 1 110 ? -35.518 -10.997 45.707 1.00 96.75 110 LYS A N 1
ATOM 883 C CA . LYS A 1 110 ? -36.671 -11.908 45.731 1.00 96.75 110 LYS A CA 1
ATOM 884 C C . LYS A 1 110 ? -36.575 -12.904 46.882 1.00 96.75 110 LYS A C 1
ATOM 886 O O . LYS A 1 110 ? -37.579 -13.125 47.554 1.00 96.75 110 LYS A O 1
ATOM 891 N N . GLU A 1 111 ? -35.398 -13.471 47.135 1.00 96.94 111 GLU A N 1
ATOM 892 C CA . GLU A 1 111 ? -35.193 -14.371 48.276 1.00 96.94 111 GLU A CA 1
ATOM 893 C C . GLU A 1 111 ? -35.456 -13.665 49.611 1.00 96.94 111 GLU A C 1
ATOM 895 O O . GLU A 1 111 ? -36.242 -14.164 50.422 1.00 96.94 111 GLU A O 1
ATOM 900 N N . ALA A 1 112 ? -34.897 -12.466 49.803 1.00 94.94 112 ALA A N 1
ATOM 901 C CA . ALA A 1 112 ? -35.097 -11.677 51.018 1.00 94.94 112 ALA A CA 1
ATOM 902 C C . ALA A 1 112 ? -36.573 -11.305 51.244 1.00 94.94 112 ALA A C 1
ATOM 904 O O . ALA A 1 112 ? -37.064 -11.367 52.373 1.00 94.94 112 ALA A O 1
ATOM 905 N N . LEU A 1 113 ? -37.313 -10.966 50.181 1.00 96.31 113 LEU A N 1
ATOM 906 C CA . LEU A 1 113 ? -38.750 -10.685 50.267 1.00 96.31 113 LEU A CA 1
ATOM 907 C C . LEU A 1 113 ? -39.551 -11.919 50.692 1.00 96.31 113 LEU A C 1
ATOM 909 O O . LEU A 1 113 ? -40.410 -11.823 51.569 1.00 96.31 113 LEU A O 1
ATOM 913 N N . VAL A 1 114 ? -39.247 -13.086 50.119 1.00 96.44 114 VAL A N 1
ATOM 914 C CA . VAL A 1 114 ? -39.892 -14.350 50.506 1.00 96.44 114 VAL A CA 1
ATOM 915 C C . VAL A 1 114 ? -39.609 -14.677 51.974 1.00 96.44 114 VAL A C 1
ATOM 917 O O . VAL A 1 114 ? -40.502 -15.134 52.692 1.00 96.44 114 VAL A O 1
ATOM 920 N N . GLU A 1 115 ? -38.387 -14.444 52.449 1.00 94.94 115 GLU A N 1
ATOM 921 C CA . GLU A 1 115 ? -38.036 -14.670 53.850 1.00 94.94 115 GLU A CA 1
ATOM 922 C C . GLU A 1 115 ? -38.747 -13.685 54.790 1.00 94.94 115 GLU A C 1
ATOM 924 O O . GLU A 1 115 ? -39.362 -14.101 55.776 1.00 94.94 115 GLU A O 1
ATOM 929 N N . ALA A 1 116 ? -38.770 -12.397 54.440 1.00 93.00 116 ALA A N 1
ATOM 930 C CA . ALA A 1 116 ? -39.496 -11.367 55.178 1.00 93.00 116 ALA A CA 1
ATOM 931 C C . ALA A 1 116 ? -40.999 -11.681 55.280 1.00 93.00 116 ALA A C 1
ATOM 933 O O . ALA A 1 116 ? -41.597 -11.533 56.349 1.00 93.00 116 ALA A O 1
ATOM 934 N N . GLU A 1 117 ? -41.619 -12.186 54.208 1.00 94.69 117 GLU A N 1
ATOM 935 C CA . GLU A 1 117 ? -43.011 -12.642 54.240 1.00 94.69 117 GLU A CA 1
ATOM 936 C C . GLU A 1 117 ? -43.224 -13.836 55.178 1.00 94.69 117 GLU A C 1
ATOM 938 O O . GLU A 1 117 ? -44.228 -13.880 55.900 1.00 94.69 117 GLU A O 1
ATOM 943 N N . LYS A 1 118 ? -42.293 -14.801 55.208 1.00 94.50 118 LYS A N 1
ATOM 944 C CA . LYS A 1 118 ? -42.343 -15.925 56.159 1.00 94.50 118 LYS A CA 1
ATOM 945 C C . LYS A 1 118 ? -42.281 -15.417 57.599 1.00 94.50 118 LYS A C 1
ATOM 947 O O . LYS A 1 118 ? -43.102 -15.844 58.414 1.00 94.50 118 LYS A O 1
ATOM 952 N N . TYR A 1 119 ? -41.369 -14.494 57.912 1.00 92.31 119 TYR A N 1
ATOM 953 C CA . TYR A 1 119 ? -41.284 -13.891 59.245 1.00 92.31 119 TYR A CA 1
ATOM 954 C C . TYR A 1 119 ? -42.545 -13.104 59.599 1.00 92.31 119 TYR A C 1
ATOM 956 O O . TYR A 1 119 ? -43.083 -13.296 60.685 1.00 92.31 119 TYR A O 1
ATOM 964 N N . LYS A 1 120 ? -43.094 -12.310 58.673 1.00 94.31 120 LYS A N 1
ATOM 965 C CA . LYS A 1 120 ? -44.351 -11.573 58.879 1.00 94.31 120 LYS A CA 1
ATOM 966 C C . LYS A 1 120 ? -45.527 -12.503 59.192 1.00 94.31 120 LYS A C 1
ATOM 968 O O . LYS A 1 120 ? -46.323 -12.210 60.082 1.00 94.31 120 LYS A O 1
ATOM 973 N N . LYS A 1 121 ? -45.632 -13.643 58.498 1.00 92.56 121 LYS A N 1
ATOM 974 C CA . LYS A 1 121 ? -46.649 -14.671 58.789 1.00 92.56 121 LYS A CA 1
ATOM 975 C C . LYS A 1 121 ? -46.462 -15.269 60.184 1.00 92.56 121 LYS A C 1
ATOM 977 O O . LYS A 1 121 ? -47.434 -15.367 60.925 1.00 92.56 121 LYS A O 1
ATOM 982 N N . ARG A 1 122 ? -45.227 -15.629 60.555 1.00 90.44 122 ARG A N 1
ATOM 983 C CA . ARG A 1 122 ? -44.901 -16.150 61.896 1.00 90.44 122 ARG A CA 1
ATOM 984 C C . ARG A 1 122 ? -45.219 -15.137 62.996 1.00 90.44 122 ARG A C 1
ATOM 986 O O . ARG A 1 122 ? -45.812 -15.516 63.999 1.00 90.44 122 ARG A O 1
ATOM 993 N N . LEU A 1 123 ? -44.889 -13.864 62.780 1.00 87.94 123 LEU A N 1
ATOM 994 C CA . LEU A 1 123 ? -45.163 -12.779 63.720 1.00 87.94 123 LEU A CA 1
ATOM 995 C C . LEU A 1 123 ? -46.670 -12.605 63.945 1.00 87.94 123 LEU A C 1
ATOM 997 O O . LEU A 1 123 ? -47.112 -12.603 65.085 1.00 87.94 123 LEU A O 1
ATOM 1001 N N . LYS A 1 124 ? -47.472 -12.588 62.871 1.00 90.31 124 LYS A N 1
ATOM 1002 C CA . LYS A 1 124 ? -48.939 -12.503 62.968 1.00 90.31 124 LYS A CA 1
ATOM 1003 C C . LYS A 1 124 ? -49.550 -13.676 63.746 1.00 90.31 124 LYS A C 1
ATOM 1005 O O . LYS A 1 124 ? -50.514 -13.488 64.483 1.00 90.31 124 LYS A O 1
ATOM 1010 N N . ILE A 1 125 ? -49.000 -14.884 63.587 1.00 86.94 125 ILE A N 1
ATOM 1011 C CA . ILE A 1 125 ? -49.417 -16.060 64.365 1.00 86.94 125 ILE A CA 1
ATOM 1012 C C . ILE A 1 125 ? -49.057 -15.867 65.844 1.00 86.94 125 ILE A C 1
ATOM 1014 O O . ILE A 1 125 ? -49.921 -16.044 66.697 1.00 86.94 125 ILE A O 1
ATOM 1018 N N . ALA A 1 126 ? -47.826 -15.451 66.151 1.00 81.50 126 ALA A N 1
ATOM 1019 C CA . ALA A 1 126 ? -47.396 -15.188 67.523 1.00 81.50 126 ALA A CA 1
ATOM 1020 C C . ALA A 1 126 ? -48.248 -14.100 68.203 1.00 81.50 126 ALA A C 1
ATOM 1022 O O . ALA A 1 126 ? -48.726 -14.315 69.310 1.00 81.50 126 ALA A O 1
ATOM 1023 N N . GLU A 1 127 ? -48.529 -12.988 67.520 1.00 82.94 127 GLU A N 1
ATOM 1024 C CA . GLU A 1 127 ? -49.424 -11.927 68.010 1.00 82.94 127 GLU A CA 1
ATOM 1025 C C . GLU A 1 127 ? -50.844 -12.447 68.280 1.00 82.94 127 GLU A C 1
ATOM 1027 O O . GLU A 1 127 ? -51.450 -12.096 69.290 1.00 82.94 127 GLU A O 1
ATOM 1032 N N . SER A 1 128 ? -51.375 -13.316 67.411 1.00 79.50 128 SER A N 1
ATOM 1033 C CA . SER A 1 128 ? -52.700 -13.918 67.619 1.00 79.50 128 SER A CA 1
ATOM 1034 C C . SER A 1 128 ? -52.748 -14.906 68.791 1.00 79.50 128 SER A C 1
ATOM 1036 O O . SER A 1 128 ? -53.795 -15.051 69.413 1.00 79.50 128 SER A O 1
ATOM 1038 N N . LEU A 1 129 ? -51.625 -15.562 69.103 1.00 75.44 129 LEU A N 1
ATOM 1039 C CA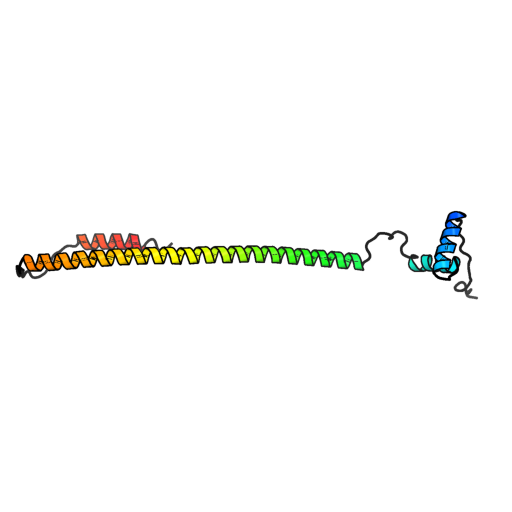 . LEU A 1 129 ? -51.496 -16.506 70.217 1.00 75.44 129 LEU A CA 1
ATOM 1040 C C . LEU A 1 129 ? -51.249 -15.805 71.556 1.00 75.44 129 LEU A C 1
ATOM 1042 O O . LEU A 1 129 ? -51.676 -16.310 72.589 1.00 75.44 129 LEU A O 1
ATOM 1046 N N . ILE A 1 130 ? -50.571 -14.656 71.541 1.00 70.00 130 ILE A N 1
ATOM 1047 C CA . ILE A 1 130 ? -50.250 -13.880 72.746 1.00 70.00 130 ILE A CA 1
ATOM 1048 C C . ILE A 1 130 ? -51.480 -13.133 73.289 1.00 70.00 130 ILE A C 1
ATOM 1050 O O . ILE A 1 130 ? -51.500 -12.776 74.461 1.00 70.00 130 ILE A O 1
ATOM 1054 N N . GLY A 1 131 ? -52.548 -12.984 72.499 1.00 55.91 131 GLY A N 1
ATOM 1055 C CA . GLY A 1 131 ? -53.753 -12.278 72.930 1.00 55.91 131 GLY A CA 1
ATOM 1056 C C . GLY A 1 131 ? -53.494 -10.776 73.079 1.00 55.91 131 GLY A C 1
ATOM 1057 O O . GLY A 1 131 ? -52.405 -10.311 73.396 1.00 55.91 131 GLY A O 1
ATOM 1058 N N . THR A 1 132 ? -54.497 -9.963 72.783 1.00 53.25 132 THR A N 1
ATOM 1059 C CA . THR A 1 132 ? -54.424 -8.508 72.928 1.00 53.25 132 THR A CA 1
ATOM 1060 C C . THR A 1 132 ? -54.218 -8.086 74.386 1.00 53.25 132 THR A C 1
ATOM 1062 O O . THR A 1 132 ? -55.188 -7.816 75.084 1.00 53.25 132 THR A O 1
ATOM 1065 N N . GLU A 1 133 ? -52.971 -7.917 74.811 1.00 47.41 133 GLU A N 1
ATOM 1066 C CA . GLU A 1 133 ? -52.602 -7.013 75.902 1.00 47.41 133 GLU A CA 1
ATOM 1067 C C . GLU A 1 133 ? -51.807 -5.847 75.313 1.00 47.41 133 GLU A C 1
ATOM 1069 O O . GLU A 1 133 ? -50.583 -5.853 75.226 1.00 47.41 133 GLU A O 1
ATOM 1074 N N . ARG A 1 134 ? -52.529 -4.814 74.866 1.00 53.56 134 ARG A N 1
ATOM 1075 C CA . ARG A 1 134 ? -51.948 -3.470 74.813 1.00 53.56 134 ARG A CA 1
ATOM 1076 C C . ARG A 1 134 ? -52.190 -2.829 76.178 1.00 53.56 134 ARG A C 1
ATOM 1078 O O . ARG A 1 134 ? -53.355 -2.538 76.465 1.00 53.56 134 ARG A O 1
ATOM 1085 N N . PRO A 1 135 ? -51.169 -2.523 76.991 1.00 43.22 135 PRO A N 1
ATOM 1086 C CA . PRO A 1 135 ? -51.335 -1.469 77.972 1.00 43.22 135 PRO A CA 1
ATOM 1087 C C . PRO A 1 135 ? -51.507 -0.151 77.205 1.00 43.22 135 PRO A C 1
ATOM 1089 O O . PRO A 1 135 ? -50.685 0.227 76.369 1.00 43.22 135 PRO A O 1
ATOM 1092 N N . LYS A 1 136 ? -52.632 0.531 77.439 1.00 46.06 136 LYS A N 1
ATOM 1093 C CA . LYS A 1 136 ? -52.763 1.953 77.118 1.00 46.06 136 LYS A CA 1
ATOM 1094 C C . LYS A 1 136 ? -51.794 2.696 78.033 1.00 46.06 136 LYS A C 1
ATOM 1096 O O . LYS A 1 136 ? -52.136 2.937 79.185 1.00 46.06 136 LYS A O 1
ATOM 1101 N N . GLU A 1 137 ? -50.623 3.069 77.536 1.00 41.69 137 GLU A N 1
ATOM 1102 C CA . GLU A 1 137 ? -49.828 4.100 78.196 1.00 41.69 137 GLU A CA 1
ATOM 1103 C C . GLU A 1 137 ? -50.178 5.461 77.601 1.00 41.69 137 GLU A C 1
ATOM 1105 O O . GLU A 1 137 ? -49.788 5.836 76.498 1.00 41.69 137 GLU A O 1
ATOM 1110 N N . THR A 1 138 ? -50.997 6.178 78.360 1.00 41.97 138 THR A N 1
ATOM 1111 C CA . THR A 1 138 ? -51.086 7.631 78.340 1.00 41.97 138 THR A CA 1
ATOM 1112 C C . THR A 1 138 ? -49.843 8.193 79.026 1.00 41.97 138 THR A C 1
ATOM 1114 O O . THR A 1 138 ? -49.752 8.073 80.245 1.00 41.97 138 THR A O 1
ATOM 1117 N N . VAL A 1 139 ? -48.926 8.838 78.300 1.00 39.16 139 VAL A N 1
ATOM 1118 C CA . VAL A 1 139 ? -48.052 9.867 78.890 1.00 39.16 139 VAL A CA 1
ATOM 1119 C C . VAL A 1 139 ? -47.833 10.984 77.873 1.00 39.16 139 VAL A C 1
ATOM 1121 O O . VAL A 1 139 ? -47.316 10.771 76.777 1.00 39.16 139 VAL A O 1
ATOM 1124 N N . ASP A 1 140 ? -48.282 12.170 78.265 1.00 40.19 140 ASP A N 1
ATOM 1125 C CA . ASP A 1 140 ? -48.061 13.447 77.606 1.00 40.19 140 ASP A CA 1
ATOM 1126 C C . ASP A 1 140 ? -46.581 13.856 77.581 1.00 40.19 140 ASP A C 1
ATOM 1128 O O . ASP A 1 140 ? -45.834 13.649 78.530 1.00 40.19 140 ASP A O 1
ATOM 1132 N N . SER A 1 141 ? -46.238 14.547 76.494 1.00 45.88 141 SER A N 1
ATOM 1133 C CA . SER A 1 141 ? -45.278 15.651 76.374 1.00 45.88 141 SER A CA 1
ATOM 1134 C C . SER A 1 141 ? -43.890 15.580 77.034 1.00 45.88 141 SER A C 1
ATOM 1136 O O . SER A 1 141 ? -43.727 15.585 78.249 1.00 45.88 141 SER A O 1
ATOM 1138 N N . SER A 1 142 ? -42.918 15.884 76.168 1.00 50.59 142 SER A N 1
ATOM 1139 C CA . SER A 1 142 ? -41.668 16.604 76.440 1.00 50.59 142 SER A CA 1
ATOM 1140 C C . SER A 1 142 ? -40.523 15.811 77.079 1.00 50.59 142 SER A C 1
ATOM 1142 O O . SER A 1 142 ? -40.701 15.093 78.049 1.00 50.59 142 SER A O 1
ATOM 1144 N N . LEU A 1 143 ? -39.319 16.047 76.536 1.00 50.28 143 LEU A N 1
ATOM 1145 C CA . LEU A 1 143 ? -37.996 15.709 77.088 1.00 50.28 143 LEU A CA 1
ATOM 1146 C C . LEU A 1 143 ? -37.402 14.337 76.736 1.00 50.28 143 LEU A C 1
ATOM 1148 O O . LEU A 1 143 ? -37.158 13.502 77.597 1.00 50.28 143 LEU A O 1
ATOM 1152 N N . ILE A 1 144 ? -36.996 14.185 75.472 1.00 48.69 144 ILE A N 1
ATOM 1153 C CA . ILE A 1 144 ? -35.809 13.398 75.089 1.00 48.69 144 ILE A CA 1
ATOM 1154 C C . ILE A 1 144 ? -35.156 14.118 73.895 1.00 48.69 144 ILE A C 1
ATOM 1156 O O . ILE A 1 144 ? -35.812 14.285 72.877 1.00 48.69 144 ILE A O 1
ATOM 1160 N N . ASN A 1 145 ? -33.897 14.545 73.818 1.00 50.66 145 ASN A N 1
ATOM 1161 C CA . ASN A 1 145 ? -32.813 14.948 74.720 1.00 50.66 145 ASN A CA 1
ATOM 1162 C C . ASN A 1 145 ? -31.772 15.579 73.746 1.00 50.66 145 ASN A C 1
ATOM 1164 O O . ASN A 1 145 ? -31.578 15.017 72.663 1.00 50.66 145 ASN A O 1
ATOM 1168 N N . PRO A 1 146 ? -31.075 16.692 74.044 1.00 54.97 146 PRO A N 1
ATOM 1169 C CA . PRO A 1 146 ? -30.228 17.393 73.057 1.00 54.97 146 PRO A CA 1
ATOM 1170 C C . PRO A 1 146 ? -29.017 16.585 72.541 1.00 54.97 146 PRO A C 1
ATOM 1172 O O . PRO A 1 146 ? -28.421 16.943 71.529 1.00 54.97 146 PRO A O 1
ATOM 1175 N N . ILE A 1 147 ? -28.683 15.456 73.175 1.00 50.28 147 ILE A N 1
ATOM 1176 C CA . ILE A 1 147 ? -27.565 14.582 72.779 1.00 50.28 147 ILE A CA 1
ATOM 1177 C C . ILE A 1 147 ? -27.841 13.858 71.444 1.00 50.28 147 ILE A C 1
ATOM 1179 O O . ILE A 1 147 ? -26.918 13.642 70.660 1.00 50.28 147 ILE A O 1
ATOM 1183 N N . PHE A 1 148 ? -29.104 13.543 71.122 1.00 47.75 148 PHE A N 1
ATOM 1184 C CA . PHE A 1 148 ? -29.443 12.841 69.873 1.00 47.75 148 PHE A CA 1
ATOM 1185 C C . PHE A 1 148 ? -29.299 13.721 68.621 1.00 47.75 148 PHE A C 1
ATOM 1187 O O . PHE A 1 148 ? -28.955 13.218 67.553 1.00 47.75 148 PHE A O 1
ATOM 1194 N N . VAL A 1 149 ? -29.482 15.040 68.748 1.00 52.38 149 VAL A N 1
ATOM 1195 C CA . VAL A 1 149 ? -29.335 15.977 67.619 1.00 52.38 149 VAL A CA 1
ATOM 1196 C C . VAL A 1 149 ? -27.862 16.113 67.198 1.00 52.38 149 VAL A C 1
ATOM 1198 O O . VAL A 1 149 ? -27.575 16.263 66.009 1.00 52.38 149 VAL A O 1
ATOM 1201 N N . GLY A 1 150 ? -26.920 15.972 68.140 1.00 51.75 150 GLY A N 1
ATOM 1202 C CA . GLY A 1 150 ? -25.475 16.022 67.875 1.00 51.75 150 GLY A CA 1
ATOM 1203 C C . GLY A 1 150 ? -24.942 14.831 67.066 1.00 51.75 150 GLY A C 1
ATOM 1204 O O . GLY A 1 150 ? -24.108 15.005 66.181 1.00 51.75 150 GLY A O 1
ATOM 1205 N N . LEU A 1 151 ? -25.459 13.619 67.301 1.00 54.06 151 LEU A N 1
ATOM 1206 C CA . LEU A 1 151 ? -25.047 12.429 66.539 1.00 54.06 151 LEU A CA 1
ATOM 1207 C C . LEU A 1 151 ? -25.554 12.451 65.090 1.00 54.06 151 LEU A C 1
ATOM 1209 O O . LEU A 1 151 ? -24.824 12.061 64.181 1.00 54.06 151 LEU A O 1
ATOM 1213 N N . VAL A 1 152 ? -26.768 12.959 64.852 1.00 58.53 152 VAL A N 1
ATOM 1214 C CA . VAL A 1 152 ? -27.336 13.079 63.495 1.00 58.53 152 VAL A CA 1
ATOM 1215 C C . VAL A 1 152 ? -26.583 14.125 62.664 1.00 58.53 152 VAL A C 1
ATOM 1217 O O . VAL A 1 152 ? -26.366 13.928 61.469 1.00 58.53 152 VAL A O 1
ATOM 1220 N N . SER A 1 153 ? -26.125 15.211 63.292 1.00 57.44 153 SER A N 1
ATOM 1221 C CA . SER A 1 153 ? -25.383 16.273 62.602 1.00 57.44 153 SER A CA 1
ATOM 1222 C C . SER A 1 153 ? -23.947 15.866 62.243 1.00 57.44 153 SER A C 1
ATOM 1224 O O . SER A 1 153 ? -23.504 16.166 61.135 1.00 57.44 153 SER A O 1
ATOM 1226 N N . ILE A 1 154 ? -23.247 15.098 63.088 1.00 58.91 154 ILE A N 1
ATOM 1227 C CA . ILE A 1 154 ? -21.918 14.551 62.741 1.00 58.91 154 ILE A CA 1
ATOM 1228 C C . ILE A 1 154 ? -22.021 13.544 61.583 1.00 58.91 154 ILE A C 1
ATOM 1230 O O . ILE A 1 154 ? -21.198 13.574 60.666 1.00 58.91 154 ILE A O 1
ATOM 1234 N N . LEU A 1 155 ? -23.055 12.692 61.571 1.00 55.03 155 LEU A N 1
ATOM 1235 C CA . LEU A 1 155 ? -23.262 11.730 60.484 1.00 55.03 155 LEU A CA 1
ATOM 1236 C C . LEU A 1 155 ? -23.551 12.431 59.144 1.00 55.03 155 LEU A C 1
ATOM 1238 O O . LEU A 1 155 ? -23.042 12.010 58.107 1.00 55.03 155 LEU A O 1
ATOM 1242 N N . ALA A 1 156 ? -24.308 13.533 59.160 1.00 61.09 156 ALA A N 1
ATOM 1243 C CA . ALA A 1 156 ? -24.601 14.312 57.958 1.00 61.09 156 ALA A CA 1
ATOM 1244 C C . ALA A 1 156 ? -23.346 14.983 57.368 1.00 61.09 156 ALA A C 1
ATOM 1246 O O . ALA A 1 156 ? -23.161 14.956 56.154 1.00 61.09 156 ALA A O 1
ATOM 1247 N N . VAL A 1 157 ? -22.442 15.519 58.197 1.00 61.62 157 VAL A N 1
ATOM 1248 C CA . VAL A 1 157 ? -21.189 16.136 57.714 1.00 61.62 157 VAL A CA 1
ATOM 1249 C C . VAL A 1 157 ? -20.239 15.096 57.110 1.00 61.62 157 VAL A C 1
ATOM 1251 O O . VAL A 1 157 ? -19.608 15.372 56.095 1.00 61.62 157 VAL A O 1
ATOM 1254 N N . VAL A 1 158 ? -20.168 13.879 57.659 1.00 60.88 158 VAL A N 1
ATOM 1255 C CA . VAL A 1 158 ? -19.326 12.805 57.093 1.00 60.88 158 VAL A CA 1
ATOM 1256 C C . VAL A 1 158 ? -19.888 12.267 55.771 1.00 60.88 158 VAL A C 1
ATOM 1258 O O . VAL A 1 158 ? -19.116 11.929 54.873 1.00 60.88 158 VAL A O 1
ATOM 1261 N N . VAL A 1 159 ? -21.216 12.206 55.629 1.00 60.19 159 VAL A N 1
ATOM 1262 C CA . VAL A 1 159 ? -21.878 11.710 54.410 1.00 60.19 159 VAL A CA 1
ATOM 1263 C C . VAL A 1 159 ? -21.902 12.764 53.297 1.00 60.19 159 VAL A C 1
ATOM 1265 O O . VAL A 1 159 ? -21.646 12.422 52.146 1.00 60.19 159 VAL A O 1
ATOM 1268 N N . PHE A 1 160 ? -22.142 14.041 53.612 1.00 58.56 160 PHE A N 1
ATOM 1269 C CA . PHE A 1 160 ? -22.221 15.108 52.604 1.00 58.56 160 PHE A CA 1
ATOM 1270 C C . PHE A 1 160 ? -20.895 15.848 52.367 1.00 58.56 160 PHE A C 1
ATOM 1272 O O . PHE A 1 160 ? -20.646 16.300 51.254 1.00 58.56 160 PHE A O 1
ATOM 1279 N N . GLY A 1 161 ? -19.993 15.917 53.351 1.00 50.34 161 GLY A N 1
ATOM 1280 C CA . GLY A 1 161 ? -18.702 16.609 53.223 1.00 50.34 161 GLY A CA 1
ATOM 1281 C C . GLY A 1 161 ? -17.682 15.912 52.316 1.00 50.34 161 GLY A C 1
ATOM 1282 O O . GLY A 1 161 ? -16.701 16.527 51.925 1.00 50.34 161 GLY A O 1
ATOM 1283 N N . LYS A 1 162 ? -17.911 14.645 51.941 1.00 51.78 162 LYS A N 1
ATOM 1284 C CA . LYS A 1 162 ? -17.063 13.895 50.994 1.00 51.78 162 LYS A CA 1
ATOM 1285 C C . LYS A 1 162 ? -17.490 14.007 49.524 1.00 51.78 162 LYS A C 1
ATOM 1287 O O . LYS A 1 162 ? -16.908 13.337 48.680 1.00 51.78 162 LYS A O 1
ATOM 1292 N N . THR A 1 163 ? -18.497 14.827 49.217 1.00 49.47 1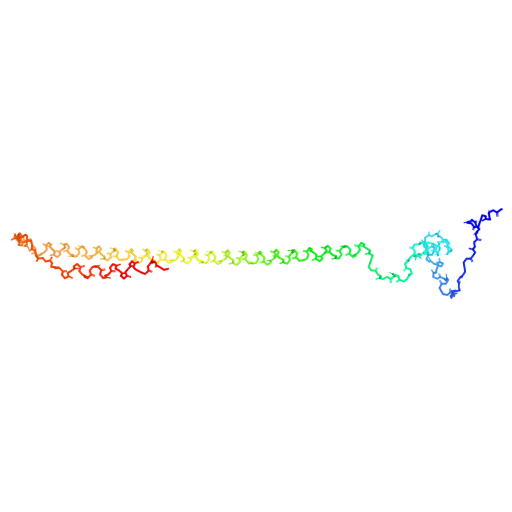63 THR A N 1
ATOM 1293 C CA . THR A 1 163 ? -18.998 15.050 47.844 1.00 49.47 163 THR A CA 1
ATOM 1294 C C . THR A 1 163 ? -18.920 16.516 47.406 1.00 49.47 163 THR A C 1
ATOM 1296 O O . THR A 1 163 ? -19.742 16.970 46.618 1.00 49.47 163 THR A O 1
ATOM 1299 N N . LEU A 1 164 ? -17.920 17.255 47.897 1.00 51.22 164 LEU A N 1
ATOM 1300 C CA . LEU A 1 164 ? -17.476 18.534 47.333 1.00 51.22 164 LEU A CA 1
ATOM 1301 C C . LEU A 1 164 ? -15.946 18.627 47.456 1.00 51.22 164 LEU A C 1
ATOM 1303 O O . LEU A 1 164 ? -15.441 19.392 48.266 1.00 51.22 164 LEU A O 1
ATOM 1307 N N . ASP A 1 165 ? -15.246 17.794 46.691 1.00 43.81 165 ASP A N 1
ATOM 1308 C CA . ASP A 1 165 ? -13.892 18.045 46.176 1.00 43.81 165 ASP A CA 1
ATOM 1309 C C . ASP A 1 165 ? -13.788 17.390 44.790 1.00 43.81 165 ASP A C 1
ATOM 1311 O O . ASP A 1 165 ? -14.226 16.218 44.661 1.00 43.81 165 ASP A O 1
#

Sequence (165 aa):
MENNMHYRNVTLSTRVSATQKAEYVKLAGKHNISVSEWALTLIEHHKNDYGTIGDPTPKEVKLSRELDLKNKENQKLKAQRDTTDEYAASMQKRSNKAIHDRDESNYALKEALVEAEKYKKRLKIAESLIGTERPKETVDSSLINPIFVGLVSILAVVVFGKTLD